Protein AF-A0A1M5MIK2-F1 (afdb_monomer_lite)

Sequence (53 aa):
MLTGEDGSPLFSLSLEPSLFIGALLLATLTGLISAFVPALSAARLDPVVAIRG

Secondary structure (DSSP, 8-state):
--B-TTS-BSS-----HHHHHHHHHHHHHHHHHHHHHHHHHHHTS-HHHHTT-

Radius of gyration: 23.27 Å; chains: 1; bounding box: 49×23×53 Å

Foldseek 3Di:
DDAPPVRHDPDDDDDDPVVVVVVVVVVVVVVCVVCVVVVVVVVPDDVVVVVPD

Struct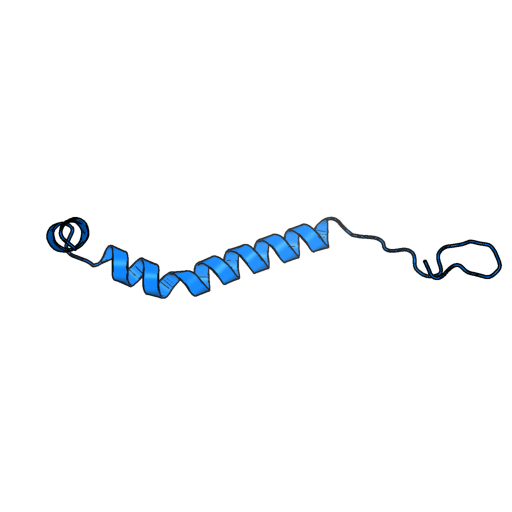ure (mmCIF, N/CA/C/O backbone):
data_AF-A0A1M5MIK2-F1
#
_entry.id   AF-A0A1M5MIK2-F1
#
loop_
_atom_site.group_PDB
_atom_site.id
_atom_site.type_symbol
_atom_site.label_atom_id
_atom_site.label_alt_id
_atom_site.label_comp_id
_atom_site.label_asym_id
_atom_site.label_entity_id
_atom_site.label_seq_id
_atom_site.pdbx_PDB_ins_code
_atom_site.Cartn_x
_atom_site.Cartn_y
_atom_site.Cartn_z
_atom_site.occupancy
_atom_site.B_iso_or_equiv
_atom_site.auth_seq_id
_atom_site.auth_comp_id
_atom_site.auth_asym_id
_atom_site.auth_atom_id
_atom_site.pdbx_PDB_model_num
ATOM 1 N N . MET A 1 1 ? 12.458 19.605 -27.736 1.00 54.53 1 MET A N 1
ATOM 2 C CA . MET A 1 1 ? 13.048 18.252 -27.832 1.00 54.53 1 MET A CA 1
ATOM 3 C C . MET A 1 1 ? 14.528 18.434 -28.120 1.00 54.53 1 MET A C 1
ATOM 5 O O . MET A 1 1 ? 14.841 19.187 -29.031 1.00 54.53 1 MET A O 1
ATOM 9 N N . LEU A 1 2 ? 15.413 17.877 -27.288 1.00 58.59 2 LEU A N 1
ATOM 10 C CA . LEU A 1 2 ? 16.867 17.993 -27.465 1.00 58.59 2 LEU A CA 1
ATOM 11 C C . LEU A 1 2 ? 17.259 17.014 -28.581 1.00 58.59 2 LEU A C 1
ATOM 13 O O . LEU A 1 2 ? 17.215 15.803 -28.373 1.00 58.59 2 LEU A O 1
ATOM 17 N N . THR A 1 3 ? 17.522 17.534 -29.773 1.00 71.69 3 THR A N 1
ATOM 18 C CA . THR A 1 3 ? 17.800 16.743 -30.977 1.00 71.69 3 THR A CA 1
ATOM 19 C C . THR A 1 3 ? 19.293 16.843 -31.278 1.00 71.69 3 THR A C 1
ATOM 21 O O . THR A 1 3 ? 19.860 17.928 -31.137 1.00 71.69 3 THR A O 1
ATOM 24 N N . GLY A 1 4 ? 19.933 15.723 -31.616 1.00 74.06 4 GLY A N 1
ATOM 25 C CA . GLY A 1 4 ? 21.331 15.702 -32.046 1.00 74.06 4 GLY A CA 1
ATOM 26 C C . GLY A 1 4 ? 21.521 16.482 -33.346 1.00 74.06 4 GLY A C 1
ATOM 27 O O . GLY A 1 4 ? 20.553 16.826 -34.021 1.00 74.06 4 GLY A O 1
ATOM 28 N N . GLU A 1 5 ? 22.764 16.766 -33.722 1.00 79.31 5 GLU A N 1
ATOM 29 C CA . GLU A 1 5 ? 23.094 17.489 -34.966 1.00 79.31 5 GLU A CA 1
ATOM 30 C C . GLU A 1 5 ? 22.508 16.843 -36.237 1.00 79.31 5 GLU A C 1
ATOM 32 O O . GLU A 1 5 ? 22.316 17.500 -37.255 1.00 79.31 5 GLU A O 1
ATOM 37 N N . ASP A 1 6 ? 22.166 15.563 -36.147 1.00 80.94 6 ASP A N 1
ATOM 38 C CA . ASP A 1 6 ? 21.561 14.707 -37.162 1.00 80.94 6 ASP A CA 1
ATOM 39 C C . ASP A 1 6 ? 20.028 14.575 -37.041 1.00 80.94 6 ASP A C 1
ATOM 41 O O . ASP A 1 6 ? 19.405 13.792 -37.760 1.00 80.94 6 ASP A O 1
ATOM 45 N N . GLY A 1 7 ? 19.391 15.321 -36.135 1.00 77.44 7 GLY A N 1
ATOM 46 C CA . GLY A 1 7 ? 17.949 15.238 -35.896 1.00 77.44 7 GLY A CA 1
ATOM 47 C C . GLY A 1 7 ? 17.522 14.022 -35.071 1.00 77.44 7 GLY A C 1
ATOM 48 O O . GLY A 1 7 ? 16.338 13.900 -34.753 1.00 77.44 7 GLY A O 1
ATOM 49 N N . SER A 1 8 ? 18.452 13.150 -34.674 1.00 78.94 8 SER A N 1
ATOM 50 C CA . SER A 1 8 ? 18.139 11.976 -33.862 1.00 78.94 8 SER A CA 1
ATOM 51 C C . SER A 1 8 ? 17.811 12.367 -32.409 1.00 78.94 8 SER A C 1
ATOM 53 O O . SER A 1 8 ? 18.331 13.363 -31.888 1.00 78.94 8 SER A O 1
ATOM 55 N N . PRO A 1 9 ? 16.918 11.633 -31.719 1.00 78.38 9 PRO A N 1
ATOM 56 C CA . PRO A 1 9 ? 16.685 11.858 -30.300 1.00 78.38 9 PRO A CA 1
ATOM 57 C C . PRO A 1 9 ? 17.934 11.459 -29.502 1.00 78.38 9 PRO A C 1
ATOM 59 O O . PRO A 1 9 ?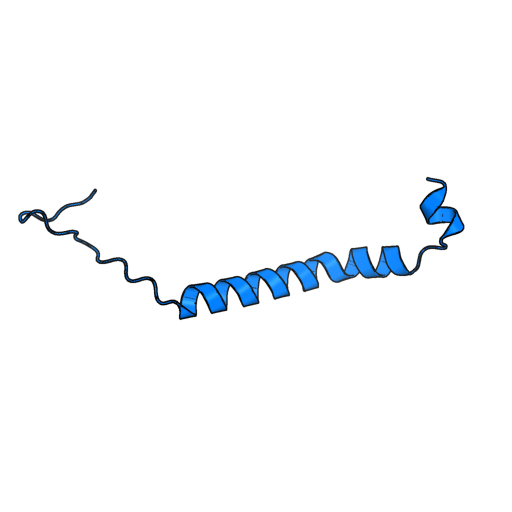 18.349 10.304 -29.536 1.00 78.38 9 PRO A O 1
ATOM 62 N N . LEU A 1 10 ? 18.497 12.396 -28.729 1.00 78.81 10 LEU A N 1
ATOM 63 C CA . LEU A 1 10 ? 19.697 12.153 -27.907 1.00 78.81 10 LEU A CA 1
ATOM 64 C C . LEU A 1 10 ? 19.503 11.077 -26.825 1.00 78.81 10 LEU A C 1
ATOM 66 O O . LEU A 1 10 ? 20.475 10.532 -26.309 1.00 78.81 10 LEU A O 1
ATOM 70 N N . PHE A 1 11 ? 18.254 10.776 -26.464 1.00 77.25 11 PHE A N 1
ATOM 71 C CA . PHE A 1 11 ? 17.911 9.736 -25.505 1.00 77.25 11 PHE A CA 1
ATOM 72 C C . PHE A 1 11 ? 16.731 8.917 -26.026 1.00 77.25 11 PHE A C 1
ATOM 74 O O . PHE A 1 11 ? 15.633 9.443 -26.220 1.00 77.25 11 PHE A O 1
ATOM 81 N N . SER A 1 12 ? 16.956 7.622 -26.235 1.00 79.50 12 SER A N 1
ATOM 82 C CA . SER A 1 12 ? 15.888 6.677 -26.550 1.00 79.50 12 SER A CA 1
ATOM 83 C C . SER A 1 12 ? 15.246 6.203 -25.246 1.00 79.50 12 SER A C 1
ATOM 85 O O . SER A 1 12 ? 15.847 5.445 -24.484 1.00 79.50 12 SER A O 1
ATOM 87 N N . LEU A 1 13 ? 14.035 6.685 -24.959 1.00 82.69 13 LEU A N 1
ATOM 88 C CA . LEU A 1 13 ? 13.265 6.256 -23.795 1.00 82.69 13 LEU A CA 1
ATOM 89 C C . LEU A 1 13 ? 12.579 4.920 -24.105 1.00 82.69 13 LEU A C 1
ATOM 91 O O . LEU A 1 13 ? 11.501 4.892 -24.695 1.00 82.69 13 LEU A O 1
ATOM 95 N N . SER A 1 14 ? 13.203 3.819 -23.692 1.00 88.19 14 SER A N 1
ATOM 96 C CA . SER A 1 14 ? 12.570 2.498 -23.709 1.00 88.19 14 SER A CA 1
ATOM 97 C C . SER A 1 14 ? 11.845 2.262 -22.386 1.00 88.19 14 SER A C 1
ATOM 99 O O . SER A 1 14 ? 12.481 2.219 -21.331 1.00 88.19 14 SER A O 1
ATOM 101 N N . LEU A 1 15 ? 10.517 2.134 -22.423 1.00 91.25 15 LEU A N 1
ATOM 102 C CA . LEU A 1 15 ? 9.719 1.780 -21.250 1.00 91.25 15 LEU A CA 1
ATOM 103 C C . LEU A 1 15 ? 9.406 0.290 -21.278 1.00 91.25 15 LEU A C 1
ATOM 105 O O . LEU A 1 15 ? 8.549 -0.166 -22.033 1.00 91.25 15 LEU A O 1
ATOM 109 N N . GLU A 1 16 ? 10.090 -0.457 -20.422 1.00 95.25 16 GLU A N 1
ATOM 110 C CA . GLU A 1 16 ? 9.858 -1.888 -20.291 1.00 95.25 16 GLU A CA 1
ATOM 111 C C . GLU A 1 16 ? 8.514 -2.142 -19.579 1.00 95.25 16 GLU A C 1
ATOM 113 O O . GLU A 1 16 ? 8.262 -1.543 -18.526 1.00 95.25 16 GLU A O 1
ATOM 118 N N . PRO A 1 17 ? 7.651 -3.050 -20.072 1.00 96.88 17 PRO A N 1
ATOM 119 C CA . PRO A 1 17 ? 6.381 -3.382 -19.416 1.00 96.88 17 PRO A CA 1
ATOM 120 C C . PRO A 1 17 ? 6.530 -3.789 -17.941 1.00 96.88 17 PRO A C 1
ATOM 122 O O . PRO A 1 17 ? 5.650 -3.527 -17.120 1.00 96.88 17 PRO A O 1
ATOM 125 N N . SER A 1 18 ? 7.671 -4.382 -17.582 1.00 97.06 18 SER A N 1
ATOM 126 C CA . SER A 1 18 ? 8.006 -4.755 -16.206 1.00 97.06 18 SER A CA 1
ATOM 127 C C . SER A 1 18 ? 8.050 -3.557 -15.249 1.00 97.06 18 SER A C 1
ATOM 129 O O . SER A 1 18 ? 7.652 -3.698 -14.091 1.00 97.06 18 SER A O 1
ATOM 131 N N . LEU A 1 19 ? 8.448 -2.369 -15.723 1.00 96.88 19 LEU A N 1
ATOM 132 C CA . LEU A 1 19 ? 8.488 -1.145 -14.919 1.00 96.88 19 LEU A CA 1
ATOM 133 C C . LEU A 1 19 ? 7.082 -0.731 -14.472 1.00 96.88 19 LEU A C 1
ATOM 135 O O . LEU A 1 19 ? 6.880 -0.356 -13.318 1.00 96.88 19 LEU A O 1
ATOM 139 N N . PHE A 1 20 ? 6.094 -0.861 -15.360 1.00 97.50 20 PHE A N 1
ATOM 140 C CA . PHE A 1 20 ? 4.698 -0.566 -15.042 1.00 97.50 20 PHE A CA 1
ATOM 141 C C . PHE A 1 20 ? 4.118 -1.569 -14.053 1.00 97.50 20 PHE A C 1
ATOM 143 O O . PHE A 1 20 ? 3.449 -1.166 -13.105 1.00 97.50 20 PHE A O 1
ATOM 150 N N . I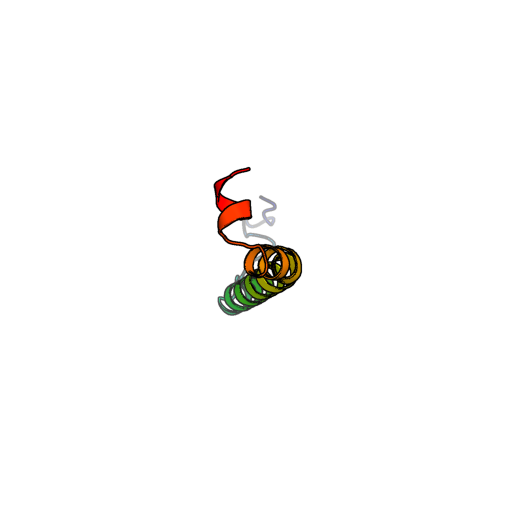LE A 1 21 ? 4.396 -2.862 -14.241 1.00 98.44 21 ILE A N 1
ATOM 151 C CA . ILE A 1 21 ? 3.935 -3.907 -13.317 1.00 98.44 21 ILE A CA 1
ATOM 152 C C . ILE A 1 21 ? 4.525 -3.665 -11.923 1.00 98.44 21 ILE A C 1
ATOM 154 O O . ILE A 1 21 ? 3.793 -3.692 -10.933 1.00 98.44 21 ILE A O 1
ATOM 158 N N . GLY A 1 22 ? 5.823 -3.360 -11.840 1.00 98.38 22 GLY A N 1
ATOM 159 C CA . GLY A 1 22 ? 6.484 -3.025 -10.580 1.00 98.38 22 GLY A CA 1
ATOM 160 C C . GLY A 1 22 ? 5.884 -1.786 -9.912 1.00 98.38 22 GLY A C 1
ATOM 161 O O . GLY A 1 22 ? 5.559 -1.825 -8.725 1.00 98.38 22 GLY A O 1
ATOM 162 N N . ALA A 1 23 ? 5.673 -0.711 -10.675 1.00 98.25 23 ALA A N 1
ATOM 163 C CA . ALA A 1 23 ? 5.063 0.517 -10.172 1.00 98.25 23 ALA A CA 1
ATOM 164 C C . ALA A 1 23 ? 3.625 0.297 -9.674 1.00 98.25 23 ALA A C 1
ATOM 166 O O . ALA A 1 23 ? 3.277 0.775 -8.596 1.00 98.25 23 ALA A O 1
ATOM 167 N N . LEU A 1 24 ? 2.810 -0.460 -10.417 1.00 98.56 24 LEU A N 1
ATOM 168 C CA . LEU A 1 24 ? 1.440 -0.806 -10.031 1.00 98.56 24 LEU A CA 1
ATOM 169 C C . LEU A 1 24 ? 1.413 -1.577 -8.713 1.00 98.56 24 LEU A C 1
ATOM 171 O O . LEU A 1 24 ? 0.711 -1.178 -7.788 1.00 98.56 24 LEU A O 1
ATOM 175 N N . LEU A 1 25 ? 2.210 -2.643 -8.604 1.00 98.81 25 LEU A N 1
ATOM 176 C CA . LEU A 1 25 ? 2.262 -3.462 -7.394 1.00 98.81 25 LEU A CA 1
ATOM 177 C C . LEU A 1 25 ? 2.699 -2.643 -6.180 1.00 98.81 25 LEU A C 1
ATOM 179 O O . LEU A 1 25 ? 2.052 -2.703 -5.134 1.00 98.81 25 LEU A O 1
ATOM 183 N N . LEU A 1 26 ? 3.756 -1.841 -6.327 1.00 98.56 26 LEU A N 1
ATOM 184 C CA . LEU A 1 26 ? 4.227 -0.969 -5.255 1.00 98.56 26 LEU A CA 1
ATOM 185 C C . LEU A 1 26 ? 3.158 0.042 -4.841 1.00 98.56 26 LEU A C 1
ATOM 187 O O . LEU A 1 26 ? 2.888 0.183 -3.648 1.00 98.56 26 LEU A O 1
ATOM 191 N N . ALA A 1 27 ? 2.523 0.715 -5.802 1.00 98.31 27 ALA A N 1
ATOM 192 C CA . ALA A 1 27 ? 1.487 1.704 -5.530 1.00 98.31 27 ALA A CA 1
ATOM 193 C C . ALA A 1 27 ? 0.277 1.084 -4.818 1.00 98.31 27 ALA A C 1
ATOM 195 O O . ALA A 1 27 ? -0.175 1.615 -3.802 1.00 98.31 27 ALA A O 1
ATOM 196 N N . THR A 1 28 ? -0.218 -0.059 -5.300 1.00 98.31 28 THR A N 1
ATOM 197 C CA . THR A 1 28 ? -1.345 -0.769 -4.683 1.00 98.31 28 THR A CA 1
ATOM 198 C C . THR A 1 28 ? -1.013 -1.201 -3.261 1.00 98.31 28 THR A C 1
ATOM 200 O O . THR A 1 28 ? -1.779 -0.907 -2.345 1.00 98.31 28 THR A O 1
ATOM 203 N N . LEU A 1 29 ? 0.136 -1.846 -3.046 1.00 98.69 29 LEU A N 1
ATOM 204 C CA . LEU A 1 29 ? 0.538 -2.299 -1.714 1.00 98.69 29 LEU A CA 1
ATOM 205 C C . LEU A 1 29 ? 0.714 -1.127 -0.751 1.00 98.69 29 LEU A C 1
ATOM 207 O O . LEU A 1 29 ? 0.216 -1.170 0.371 1.00 98.69 29 LEU A O 1
ATOM 211 N N . THR A 1 30 ? 1.355 -0.054 -1.204 1.00 98.31 30 THR A N 1
ATOM 212 C CA . THR A 1 30 ? 1.549 1.156 -0.398 1.00 98.31 30 THR A CA 1
ATOM 213 C C . THR A 1 30 ? 0.210 1.780 -0.013 1.00 98.31 30 THR A C 1
ATOM 215 O O . THR A 1 30 ? -0.005 2.101 1.156 1.00 98.31 30 THR A O 1
ATOM 218 N N . GLY A 1 31 ? -0.715 1.911 -0.970 1.00 98.12 31 GLY A N 1
ATOM 219 C CA . GLY A 1 31 ? -2.058 2.432 -0.724 1.00 98.12 31 GLY A CA 1
ATOM 220 C C . GLY A 1 31 ? -2.835 1.589 0.289 1.00 98.12 31 GLY A C 1
ATOM 221 O O . GLY A 1 31 ? -3.418 2.138 1.223 1.00 98.12 31 GLY A O 1
ATOM 222 N N . LEU A 1 32 ? -2.781 0.261 0.158 1.00 98.31 32 LEU A N 1
ATOM 223 C CA . LEU A 1 32 ? -3.424 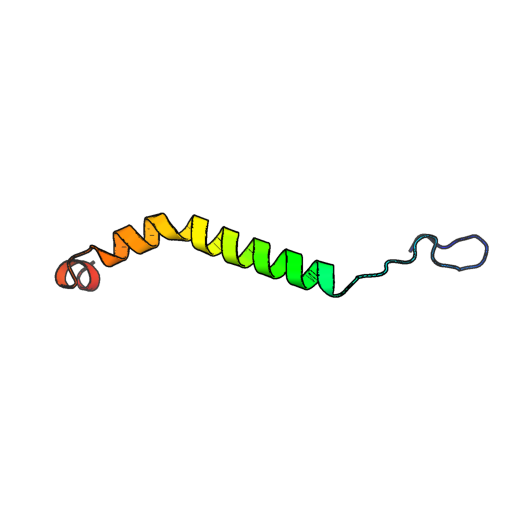-0.668 1.091 1.00 98.31 32 LEU A CA 1
ATOM 224 C C . LEU A 1 32 ? -2.842 -0.565 2.504 1.00 98.31 32 LEU A C 1
ATOM 226 O O . LEU A 1 32 ? -3.601 -0.499 3.468 1.00 98.31 32 LEU A O 1
ATOM 230 N N . ILE A 1 33 ? -1.513 -0.514 2.632 1.00 98.19 33 ILE A N 1
ATOM 231 C CA . ILE A 1 33 ? -0.838 -0.381 3.931 1.00 98.19 33 ILE A CA 1
ATOM 232 C C . ILE A 1 33 ? -1.202 0.956 4.586 1.00 98.19 33 ILE A C 1
ATOM 234 O O . ILE A 1 33 ? -1.541 0.993 5.767 1.00 98.19 33 ILE A O 1
ATOM 238 N N . SER A 1 34 ? -1.188 2.045 3.816 1.00 97.31 34 SER A N 1
ATOM 239 C CA . SER A 1 34 ? -1.525 3.385 4.307 1.00 97.31 34 SER A CA 1
ATOM 240 C C . SER A 1 34 ? -2.977 3.478 4.796 1.00 97.31 34 SER A C 1
ATOM 242 O O . SER A 1 34 ? -3.252 4.025 5.865 1.00 97.31 34 SER A O 1
ATOM 244 N N . ALA A 1 35 ? -3.916 2.874 4.062 1.00 96.88 35 ALA A N 1
ATOM 245 C CA . ALA A 1 35 ? -5.338 2.875 4.408 1.00 96.88 35 ALA A CA 1
ATOM 246 C C . ALA A 1 35 ? -5.716 1.865 5.509 1.00 96.88 35 ALA A C 1
ATOM 248 O O . ALA A 1 35 ? -6.862 1.847 5.962 1.00 96.88 35 ALA A O 1
ATOM 249 N N . PHE A 1 36 ? -4.781 1.026 5.959 1.00 97.25 36 PHE A N 1
ATOM 250 C CA . PHE A 1 36 ? -5.098 -0.102 6.830 1.00 97.25 36 PHE A CA 1
ATOM 251 C C . PHE A 1 36 ? -5.625 0.325 8.206 1.00 97.25 36 PHE A C 1
ATOM 253 O O . PHE A 1 36 ? -6.660 -0.162 8.660 1.00 97.25 36 PHE A O 1
ATOM 260 N N . VAL A 1 37 ? -4.939 1.266 8.864 1.00 95.81 37 VAL A N 1
ATOM 261 C CA . VAL A 1 37 ? -5.333 1.779 10.188 1.00 95.81 37 VAL A CA 1
ATOM 262 C C . VAL A 1 37 ? -6.732 2.415 10.172 1.00 95.81 37 VAL A C 1
ATOM 264 O O . VAL A 1 37 ? -7.565 1.995 10.977 1.00 95.81 37 VAL A O 1
ATOM 267 N N . PRO A 1 38 ? -7.054 3.379 9.284 1.00 92.75 38 PRO A N 1
ATOM 268 C CA . PRO A 1 38 ? -8.395 3.959 9.256 1.00 92.75 38 PRO A CA 1
ATOM 269 C C . PRO A 1 38 ? -9.476 2.938 8.875 1.00 92.75 38 PRO A C 1
ATOM 271 O O . PRO A 1 38 ? -10.557 2.963 9.465 1.00 92.75 38 PRO A O 1
ATOM 274 N N . ALA A 1 39 ? -9.192 2.002 7.963 1.00 95.75 39 ALA A N 1
ATOM 275 C CA . ALA A 1 39 ? -10.147 0.959 7.585 1.00 95.75 39 ALA A CA 1
ATOM 276 C C . ALA A 1 39 ? -10.487 0.031 8.761 1.00 95.75 39 ALA A C 1
ATOM 278 O O . ALA A 1 39 ? -11.658 -0.279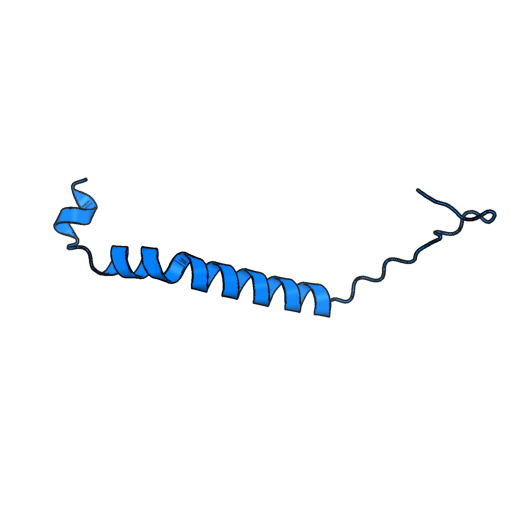 8.992 1.00 95.75 39 ALA A O 1
ATOM 279 N N . LEU A 1 40 ? -9.481 -0.372 9.543 1.00 95.19 40 LEU A N 1
ATOM 280 C CA . LEU A 1 40 ? -9.693 -1.209 10.721 1.00 95.19 40 LEU A CA 1
ATOM 281 C C . LEU A 1 40 ? -10.498 -0.479 11.801 1.00 95.19 40 LEU A C 1
ATOM 283 O O . LEU A 1 40 ? -11.372 -1.082 12.422 1.00 95.19 40 LEU A O 1
ATOM 287 N N . SER A 1 41 ? -10.211 0.804 12.023 1.00 93.44 41 SER A N 1
ATOM 288 C CA . SER A 1 41 ? -10.970 1.631 12.963 1.00 93.44 41 SER A CA 1
ATOM 289 C C . SER A 1 41 ? -12.440 1.727 12.557 1.00 93.44 41 SER A C 1
ATOM 291 O O . SER A 1 41 ? -13.312 1.488 13.389 1.00 93.44 41 SER A O 1
ATOM 293 N N . ALA A 1 42 ? -12.720 1.990 11.276 1.00 92.56 42 ALA A N 1
ATOM 294 C CA . ALA A 1 42 ? -14.081 2.049 10.744 1.00 92.56 42 ALA A CA 1
ATOM 295 C C . ALA A 1 42 ? -14.831 0.713 10.894 1.00 92.56 42 ALA A C 1
ATOM 297 O O . ALA A 1 42 ? -15.983 0.695 11.317 1.00 92.56 42 ALA A O 1
ATOM 298 N N . ALA A 1 43 ? -14.164 -0.411 10.621 1.00 93.69 43 ALA A N 1
ATOM 299 C CA . ALA A 1 43 ? -14.757 -1.746 10.725 1.00 93.69 43 ALA A CA 1
ATOM 300 C C . ALA A 1 43 ? -15.156 -2.146 12.159 1.00 93.69 43 ALA A C 1
ATOM 302 O O . ALA A 1 43 ? -15.918 -3.094 12.341 1.00 93.69 43 ALA A O 1
ATOM 303 N N . ARG A 1 44 ? -14.626 -1.457 13.177 1.00 92.75 44 ARG A N 1
ATOM 304 C CA . ARG A 1 44 ? -14.902 -1.726 14.596 1.00 92.75 44 ARG A CA 1
ATOM 305 C C . ARG A 1 44 ? -16.008 -0.849 15.186 1.00 92.75 44 ARG A C 1
ATOM 307 O O . ARG A 1 44 ? -16.383 -1.084 16.332 1.00 92.75 44 ARG A O 1
ATOM 314 N N . LEU A 1 45 ? -16.503 0.155 14.460 1.00 91.75 45 LEU A N 1
ATOM 315 C CA . LEU A 1 45 ? -17.604 0.990 14.940 1.00 91.75 45 LEU A CA 1
ATOM 316 C C . LEU A 1 45 ? -18.906 0.188 15.031 1.00 91.75 45 LEU A C 1
ATOM 318 O O . LEU A 1 45 ? -19.200 -0.649 14.179 1.00 91.75 45 LEU A O 1
ATOM 322 N N . ASP A 1 46 ? -19.710 0.496 16.051 1.00 92.06 46 ASP A N 1
ATOM 323 C CA . ASP A 1 46 ? -21.092 0.028 16.115 1.00 92.06 46 ASP A CA 1
ATOM 324 C C . ASP A 1 46 ? -21.856 0.608 14.908 1.00 92.06 46 ASP A C 1
ATOM 326 O O . ASP A 1 46 ? -21.860 1.835 14.728 1.00 92.06 46 ASP A O 1
ATOM 330 N N . PRO A 1 47 ? -22.507 -0.225 14.072 1.00 83.31 47 PRO A N 1
ATOM 331 C CA . PRO A 1 47 ? -23.263 0.246 12.914 1.00 83.31 47 PRO A CA 1
ATOM 332 C C . PRO A 1 47 ? -24.315 1.298 13.274 1.00 83.31 47 PRO A C 1
ATOM 334 O O . PRO A 1 47 ? -24.611 2.166 12.452 1.00 83.31 47 PRO A O 1
ATOM 337 N N . VAL A 1 48 ? -24.856 1.271 14.496 1.00 88.81 48 VAL A N 1
ATOM 338 C CA . VAL A 1 48 ? -25.831 2.266 14.956 1.00 88.81 48 VAL A CA 1
ATOM 339 C C . VAL A 1 48 ? -25.199 3.652 15.076 1.00 88.81 48 VAL A C 1
ATOM 341 O O . VAL A 1 48 ? -25.853 4.637 14.741 1.00 88.81 48 VAL A O 1
ATOM 344 N N . VAL A 1 49 ? -23.942 3.739 15.513 1.00 86.56 49 VAL A N 1
ATOM 345 C CA . VAL A 1 49 ? -23.185 5.000 15.567 1.00 86.56 49 VAL A CA 1
ATOM 346 C C . VAL A 1 49 ? -22.794 5.431 14.153 1.00 86.56 49 VAL A C 1
ATOM 348 O O . VAL A 1 49 ? -22.955 6.595 13.800 1.00 86.56 49 VAL A O 1
ATOM 351 N N . ALA A 1 50 ? -22.380 4.486 13.305 1.00 84.44 50 ALA A N 1
ATOM 352 C CA . ALA A 1 50 ? -21.932 4.778 11.943 1.00 84.44 50 ALA A CA 1
ATOM 353 C C . ALA A 1 50 ? -23.012 5.419 11.045 1.00 84.44 50 ALA A C 1
ATOM 355 O O . ALA A 1 50 ? -22.682 6.247 10.200 1.00 84.44 50 ALA A O 1
ATOM 356 N N . ILE A 1 51 ? -24.293 5.067 11.213 1.00 86.19 51 ILE A N 1
ATOM 357 C CA . ILE A 1 51 ? -25.396 5.629 10.405 1.00 86.19 51 ILE A CA 1
ATOM 358 C C . ILE A 1 51 ? -26.008 6.916 10.981 1.00 86.19 51 ILE A C 1
ATOM 360 O O . ILE A 1 51 ? -26.847 7.528 10.321 1.00 86.19 51 ILE A O 1
ATOM 364 N N . ARG A 1 52 ? -25.663 7.298 12.218 1.00 84.75 52 ARG A N 1
ATOM 365 C CA . ARG A 1 52 ? -26.319 8.410 12.935 1.00 84.75 52 ARG A CA 1
ATOM 366 C C . ARG A 1 52 ? -25.565 9.738 12.870 1.00 84.75 52 ARG A C 1
ATOM 368 O O . ARG A 1 52 ? -26.207 10.759 13.108 1.00 84.75 52 ARG A O 1
ATOM 375 N N . GLY A 1 53 ? -24.290 9.723 12.477 1.00 69.81 53 GLY A N 1
ATOM 376 C CA . GLY A 1 53 ? -23.416 10.900 12.492 1.00 6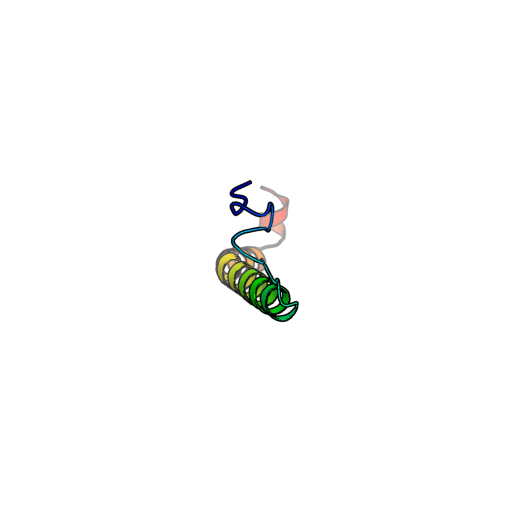9.81 53 GLY A CA 1
ATOM 377 C C . GLY A 1 53 ? -22.745 11.086 13.841 1.00 69.81 53 GLY A C 1
ATOM 378 O O . GLY A 1 53 ? -23.477 11.246 14.842 1.00 69.81 53 GLY A O 1
#

pLDDT: mean 89.16, std 10.51, range [54.53, 98.81]

Organism: NCBI:txid1122206